Protein AF-A0A376TN33-F1 (afdb_monomer)

pLDDT: mean 77.1, std 21.81, range [23.34, 97.12]

Sequence (133 aa):
MGKLEGFLGKKIEYLNPDRDFDFWLKEYNNFSSITTDKVVYSPLKLRPFELWVRPMLAAGHTVTSYVAIRADEEYREGYASKHKNLRIALPFRDNGIDKAAVGDILEASGVVGQNIINGGVALDVHSVSSNRN

Structure (mmCIF, N/CA/C/O backbone):
data_AF-A0A376TN33-F1
#
_entry.id   AF-A0A376TN33-F1
#
loop_
_atom_site.group_PDB
_atom_site.id
_atom_site.type_symbol
_atom_site.label_atom_id
_atom_site.label_alt_id
_atom_site.label_comp_id
_atom_site.label_asym_id
_atom_site.label_entity_id
_atom_site.label_seq_id
_atom_site.pdbx_PDB_ins_code
_atom_site.Cartn_x
_atom_site.Cartn_y
_atom_site.Cartn_z
_atom_site.occupancy
_atom_site.B_iso_or_equiv
_atom_site.auth_seq_id
_atom_site.auth_comp_id
_atom_site.auth_asym_id
_atom_site.auth_atom_id
_atom_site.pdbx_PDB_model_num
ATOM 1 N N . MET A 1 1 ? -9.635 -12.169 -19.945 1.00 53.44 1 MET A N 1
ATOM 2 C CA . MET A 1 1 ? -9.856 -11.468 -18.662 1.00 53.44 1 MET A CA 1
ATOM 3 C C . MET A 1 1 ? -9.451 -12.393 -17.535 1.00 53.44 1 MET A C 1
ATOM 5 O O . MET A 1 1 ? -9.718 -13.589 -17.636 1.00 53.44 1 MET A O 1
ATOM 9 N N . GLY A 1 2 ? -8.769 -11.873 -16.512 1.00 68.12 2 GLY A N 1
ATOM 10 C CA . GLY A 1 2 ? -8.427 -12.676 -15.340 1.00 68.12 2 GLY A CA 1
ATOM 11 C C . GLY A 1 2 ? -9.690 -13.107 -14.589 1.00 68.12 2 GLY A C 1
ATOM 12 O O . GLY A 1 2 ? -10.667 -12.360 -14.551 1.00 68.12 2 GLY A O 1
ATOM 13 N N . LYS A 1 3 ? -9.676 -14.298 -13.973 1.00 77.38 3 LYS A N 1
ATOM 14 C CA . LYS A 1 3 ? -10.817 -14.817 -13.189 1.00 77.38 3 LYS A CA 1
ATOM 15 C C . LYS A 1 3 ? -11.296 -13.815 -12.122 1.00 77.38 3 LYS A C 1
ATOM 17 O O . LYS A 1 3 ? -12.493 -13.689 -11.898 1.00 77.38 3 LYS A O 1
ATOM 22 N N . LEU A 1 4 ? -10.366 -13.060 -11.527 1.00 82.56 4 LEU A N 1
ATOM 23 C CA . LEU A 1 4 ? -10.655 -12.056 -10.501 1.00 82.56 4 LEU A CA 1
ATOM 24 C C . LEU A 1 4 ? -11.297 -10.773 -11.055 1.00 82.56 4 LEU A C 1
ATOM 26 O O . LEU A 1 4 ? -12.241 -10.272 -10.461 1.00 82.56 4 LEU A O 1
ATOM 30 N N . GLU A 1 5 ? -10.834 -10.251 -12.193 1.00 84.38 5 GLU A N 1
ATOM 31 C CA . GLU A 1 5 ? -11.446 -9.064 -12.822 1.00 84.38 5 GLU A CA 1
ATOM 32 C C . GLU A 1 5 ? -12.898 -9.333 -13.226 1.00 84.38 5 GLU A C 1
ATOM 34 O O . GLU A 1 5 ? -13.764 -8.477 -13.048 1.00 84.38 5 GLU A O 1
ATOM 39 N N . GLY A 1 6 ? -13.160 -10.546 -13.730 1.00 83.56 6 GLY A N 1
ATOM 40 C CA . GLY A 1 6 ? -14.508 -11.007 -14.052 1.00 83.56 6 GLY A CA 1
ATOM 41 C C . GLY A 1 6 ? -15.402 -11.094 -12.815 1.00 83.56 6 GLY A C 1
ATOM 42 O O . GLY A 1 6 ? -16.538 -10.636 -12.861 1.00 83.56 6 GLY A O 1
ATOM 43 N N . PHE A 1 7 ? -14.876 -11.612 -11.700 1.00 84.62 7 PHE A N 1
ATOM 44 C CA . PHE A 1 7 ? -15.602 -11.675 -10.430 1.00 84.62 7 PHE A CA 1
ATOM 45 C C . PHE A 1 7 ? -15.892 -10.282 -9.845 1.00 84.62 7 PHE A C 1
ATOM 47 O O . PHE A 1 7 ? -17.008 -10.007 -9.418 1.00 84.62 7 PHE A O 1
ATOM 54 N N . LEU A 1 8 ? -14.904 -9.382 -9.846 1.00 85.31 8 LEU A N 1
ATOM 55 C CA . LEU A 1 8 ? -15.039 -8.040 -9.272 1.00 85.31 8 LEU A CA 1
ATOM 56 C C . LEU A 1 8 ? -15.859 -7.080 -10.147 1.00 85.31 8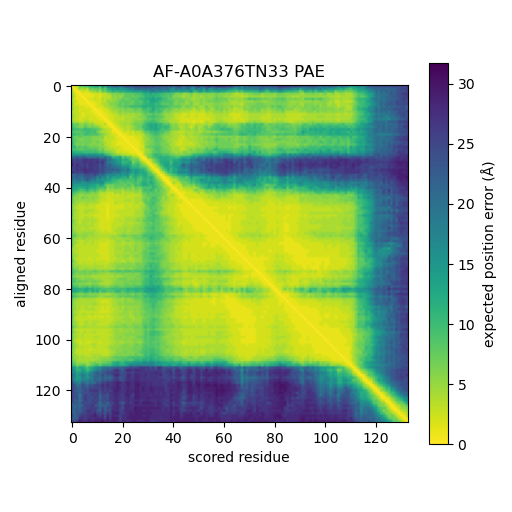 LEU A C 1
ATOM 58 O O . LEU A 1 8 ? -16.235 -6.006 -9.674 1.00 85.31 8 LEU A O 1
ATOM 62 N N . GLY A 1 9 ? -16.060 -7.400 -11.431 1.00 87.94 9 GLY A N 1
ATOM 63 C CA . GLY A 1 9 ? -16.639 -6.478 -12.412 1.00 87.94 9 GLY A CA 1
ATOM 64 C C . GLY A 1 9 ? -15.809 -5.200 -12.599 1.00 87.94 9 GLY A C 1
ATOM 65 O O . GLY A 1 9 ? -16.326 -4.175 -13.042 1.00 87.94 9 GLY A O 1
ATOM 66 N N . LYS A 1 10 ? -14.527 -5.234 -12.218 1.00 87.44 10 LYS A N 1
ATOM 67 C CA . LYS A 1 10 ? -13.603 -4.096 -12.239 1.00 87.44 10 LYS A CA 1
ATOM 68 C C . LYS A 1 10 ? -12.290 -4.519 -12.876 1.00 87.44 10 LYS A C 1
ATOM 70 O O . LYS A 1 10 ? -11.738 -5.565 -12.540 1.00 87.44 10 LYS A O 1
ATOM 75 N N . LYS A 1 11 ? -11.783 -3.673 -13.772 1.00 90.50 11 LYS A N 1
ATOM 76 C CA . LYS A 1 11 ? -10.456 -3.840 -14.366 1.00 90.50 11 LYS A CA 1
ATOM 77 C C . LYS A 1 11 ? -9.383 -3.676 -13.286 1.00 90.50 11 LYS A C 1
ATOM 79 O O . LYS A 1 11 ? -9.471 -2.755 -12.472 1.00 90.50 11 LYS A O 1
ATOM 84 N N . ILE A 1 12 ? -8.372 -4.538 -13.307 1.00 89.75 12 ILE A N 1
ATOM 85 C CA . ILE A 1 12 ? -7.175 -4.400 -12.478 1.00 89.75 12 ILE A CA 1
ATOM 86 C C . ILE A 1 12 ? -6.158 -3.539 -13.229 1.00 89.75 12 ILE A C 1
ATOM 88 O O . ILE A 1 12 ? -5.847 -3.777 -14.397 1.00 89.75 12 ILE A O 1
ATOM 92 N N . GLU A 1 13 ? -5.641 -2.519 -12.547 1.00 91.50 13 GLU A N 1
ATOM 93 C CA . GLU A 1 13 ? -4.543 -1.709 -13.064 1.00 91.50 13 GLU A CA 1
ATOM 94 C C . GLU A 1 13 ? -3.210 -2.383 -12.721 1.00 91.50 13 GLU A C 1
ATOM 96 O O . GLU A 1 13 ? -2.908 -2.636 -11.552 1.00 91.50 13 GLU A O 1
ATOM 101 N N . TYR A 1 14 ? -2.417 -2.689 -13.747 1.00 89.88 14 TYR A N 1
ATOM 102 C CA . TYR A 1 14 ? -1.132 -3.367 -13.600 1.00 89.88 14 TYR A CA 1
ATOM 103 C C . TYR A 1 14 ? 0.000 -2.342 -13.636 1.00 89.88 14 TYR A C 1
ATOM 105 O O . TYR A 1 14 ? 0.249 -1.714 -14.664 1.00 89.88 14 TYR A O 1
ATOM 113 N N . LEU A 1 15 ? 0.705 -2.186 -12.514 1.00 89.00 15 LEU A N 1
ATOM 114 C CA . LEU A 1 15 ? 1.845 -1.277 -12.414 1.00 89.00 15 LEU A CA 1
ATOM 115 C C . LEU A 1 15 ? 3.125 -2.024 -12.781 1.00 89.00 15 LEU A C 1
ATOM 117 O O . LEU A 1 15 ? 3.581 -2.886 -12.029 1.00 89.00 15 LEU A O 1
ATOM 121 N N . ASN A 1 16 ? 3.699 -1.683 -13.931 1.00 83.00 16 ASN A N 1
ATOM 122 C CA . ASN A 1 16 ? 4.936 -2.289 -14.406 1.00 83.00 16 ASN A CA 1
ATOM 123 C C . ASN A 1 16 ? 6.132 -1.367 -14.148 1.00 83.00 16 ASN A C 1
ATOM 125 O O . ASN A 1 16 ? 5.997 -0.143 -14.252 1.00 83.00 16 ASN A O 1
ATOM 129 N N . PRO A 1 17 ? 7.305 -1.931 -13.821 1.00 82.31 17 PRO A N 1
ATOM 130 C CA . PRO A 1 17 ? 8.531 -1.158 -13.766 1.00 82.31 17 PRO A CA 1
ATOM 131 C C . PRO A 1 17 ? 8.927 -0.648 -15.153 1.00 82.31 17 PRO A C 1
ATOM 133 O O . PRO A 1 17 ? 8.558 -1.202 -16.186 1.00 82.31 17 PRO A O 1
ATOM 136 N N . ASP A 1 18 ? 9.702 0.431 -15.160 1.00 79.88 18 ASP A N 1
ATOM 137 C CA . ASP A 1 18 ? 10.264 1.051 -16.361 1.00 79.88 18 ASP A CA 1
ATOM 138 C C . ASP A 1 18 ? 11.330 0.178 -17.042 1.00 79.88 18 ASP A C 1
ATOM 140 O O . ASP A 1 18 ? 11.626 0.374 -18.225 1.00 79.88 18 ASP A O 1
ATOM 144 N N . ARG A 1 19 ? 11.918 -0.763 -16.300 1.00 82.88 19 ARG A N 1
ATOM 145 C CA . ARG A 1 19 ? 12.914 -1.736 -16.760 1.00 82.88 19 ARG A CA 1
ATOM 146 C C . ARG A 1 19 ? 12.664 -3.104 -16.127 1.00 82.88 19 ARG A C 1
ATOM 148 O O . ARG A 1 19 ? 12.043 -3.195 -15.069 1.00 82.88 19 ARG A O 1
ATOM 155 N N . ASP A 1 20 ? 13.142 -4.151 -16.788 1.00 80.62 20 ASP A N 1
ATOM 156 C CA . ASP A 1 20 ? 12.981 -5.536 -16.347 1.00 80.62 20 ASP A CA 1
ATOM 157 C C . ASP A 1 20 ? 13.916 -5.910 -15.183 1.00 80.62 20 ASP A C 1
ATOM 159 O O . ASP A 1 20 ? 14.783 -5.141 -14.759 1.00 80.62 20 ASP A O 1
ATOM 163 N N . PHE A 1 21 ? 13.693 -7.100 -14.623 1.00 79.12 21 PHE A N 1
ATOM 164 C CA . PHE A 1 21 ? 14.487 -7.630 -13.515 1.00 79.12 21 PHE A CA 1
ATOM 165 C C . PHE A 1 21 ? 15.973 -7.740 -13.874 1.00 79.12 21 PHE A C 1
ATOM 167 O O . PHE A 1 21 ? 16.814 -7.333 -13.077 1.00 79.12 21 PHE A O 1
ATOM 174 N N . ASP A 1 22 ? 16.294 -8.217 -15.078 1.00 79.31 22 ASP A N 1
ATOM 175 C CA . ASP A 1 22 ? 17.673 -8.430 -15.528 1.00 79.31 22 ASP A CA 1
ATOM 176 C C . ASP A 1 22 ? 18.459 -7.122 -15.651 1.00 79.31 22 ASP A C 1
ATOM 178 O O . ASP A 1 22 ? 19.651 -7.079 -15.333 1.00 79.31 22 ASP A O 1
ATOM 182 N N . PHE A 1 23 ? 17.810 -6.044 -16.098 1.00 82.75 23 PHE A N 1
ATOM 183 C CA . PHE A 1 23 ? 18.401 -4.712 -16.109 1.00 82.75 23 PHE A CA 1
ATOM 184 C C . PHE A 1 23 ? 18.776 -4.272 -14.693 1.00 82.75 23 PHE A C 1
ATOM 186 O O . PHE A 1 23 ? 19.927 -3.914 -14.444 1.00 82.75 23 PHE A O 1
ATOM 193 N N . TRP A 1 24 ? 17.829 -4.340 -13.752 1.00 77.88 24 TRP A N 1
ATOM 194 C CA . TRP A 1 24 ? 18.079 -3.924 -12.371 1.00 77.88 24 TRP A CA 1
ATOM 195 C C . TRP A 1 24 ? 19.097 -4.829 -11.671 1.00 77.88 24 TRP A C 1
ATOM 197 O O . TRP A 1 24 ? 19.933 -4.338 -10.919 1.00 77.88 24 TRP A O 1
ATOM 207 N N . LEU A 1 25 ? 19.099 -6.128 -11.970 1.00 77.00 25 LEU A N 1
ATOM 208 C CA . LEU A 1 25 ? 20.079 -7.085 -11.462 1.00 77.00 25 LEU A CA 1
ATOM 209 C C . LEU A 1 25 ? 21.517 -6.701 -11.846 1.00 77.00 25 LEU A C 1
ATOM 211 O O . LEU A 1 25 ? 22.424 -6.766 -11.013 1.00 77.00 25 LEU A O 1
ATOM 215 N N . LYS A 1 26 ? 21.717 -6.267 -13.096 1.00 78.31 26 LYS A N 1
ATOM 216 C CA . LYS A 1 26 ? 23.012 -5.781 -13.594 1.00 78.31 26 LYS A CA 1
ATOM 217 C C . LYS A 1 26 ? 23.402 -4.451 -12.953 1.00 78.31 26 LYS A C 1
ATOM 219 O O . LYS A 1 26 ? 24.552 -4.295 -12.552 1.00 78.31 26 LYS A O 1
ATOM 224 N N . GLU A 1 27 ? 22.451 -3.527 -12.818 1.00 76.12 27 GLU A N 1
ATOM 225 C CA . GLU A 1 27 ? 22.675 -2.206 -12.214 1.00 76.12 27 GLU A CA 1
ATOM 226 C C . GLU A 1 27 ? 23.109 -2.310 -10.740 1.00 76.12 27 GLU A C 1
ATOM 228 O O . GLU A 1 27 ? 24.000 -1.591 -10.293 1.00 76.12 27 GLU A O 1
ATOM 233 N N . TYR A 1 28 ? 22.551 -3.267 -9.989 1.00 70.75 28 TYR A N 1
ATOM 234 C CA . TYR A 1 28 ? 22.940 -3.543 -8.600 1.00 70.75 28 TYR A CA 1
ATOM 235 C C . TYR A 1 28 ? 24.181 -4.448 -8.458 1.00 70.75 28 TYR A C 1
ATOM 237 O O . TYR A 1 28 ? 24.436 -4.985 -7.378 1.00 70.75 28 TYR A O 1
ATOM 245 N N . ASN A 1 29 ? 24.975 -4.591 -9.527 1.00 61.94 29 ASN A N 1
ATOM 246 C CA . ASN A 1 29 ? 26.293 -5.231 -9.559 1.00 61.94 29 ASN A CA 1
ATOM 247 C C . ASN A 1 29 ? 26.340 -6.606 -8.855 1.00 61.94 29 ASN A C 1
ATOM 249 O O . ASN A 1 29 ? 27.118 -6.819 -7.920 1.00 61.94 29 ASN A O 1
ATOM 253 N N . ASN A 1 30 ? 25.473 -7.535 -9.284 1.00 57.59 30 ASN A N 1
ATOM 254 C CA . ASN A 1 30 ? 25.419 -8.918 -8.788 1.00 57.59 30 ASN A CA 1
ATOM 255 C C . ASN A 1 30 ? 25.373 -9.035 -7.246 1.00 57.59 30 ASN A C 1
ATOM 257 O O . ASN A 1 30 ? 26.037 -9.894 -6.670 1.00 57.59 30 ASN A O 1
ATOM 261 N N . PHE A 1 31 ? 24.607 -8.166 -6.572 1.00 57.12 31 PHE A N 1
ATOM 262 C C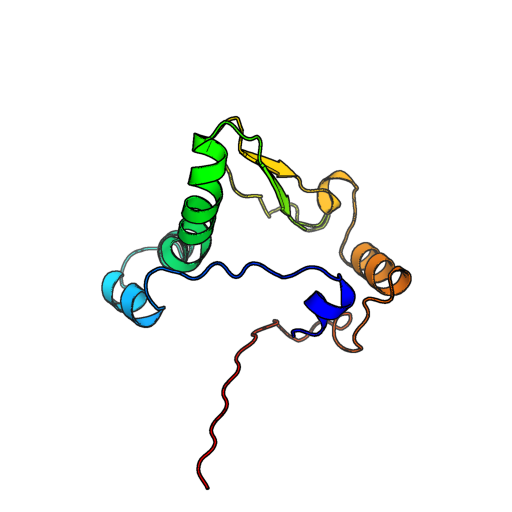A . PHE A 1 31 ? 24.338 -8.216 -5.123 1.00 57.12 31 PHE A CA 1
ATOM 263 C C . PHE A 1 31 ? 25.579 -8.228 -4.204 1.00 57.12 31 PHE A C 1
ATOM 265 O O . PHE A 1 31 ? 25.472 -8.587 -3.033 1.00 57.12 31 PHE A O 1
ATOM 272 N N . SER A 1 32 ? 26.761 -7.817 -4.674 1.00 51.94 32 SER A N 1
ATOM 273 C CA . SER A 1 32 ? 28.007 -8.088 -3.937 1.00 51.94 32 SER A CA 1
ATOM 274 C C . SER A 1 32 ? 28.264 -7.205 -2.696 1.00 51.94 32 SER A C 1
ATOM 276 O O . SER A 1 32 ? 29.302 -7.384 -2.058 1.00 51.94 32 SER A O 1
ATOM 278 N N . SER A 1 33 ? 27.384 -6.274 -2.302 1.00 49.72 33 SER A N 1
ATOM 279 C CA . SER A 1 33 ? 27.603 -5.497 -1.057 1.00 49.72 33 SER A CA 1
ATOM 280 C C . SER A 1 33 ? 26.410 -4.735 -0.451 1.00 49.72 33 SER A C 1
ATOM 282 O O . SER A 1 33 ? 26.573 -4.143 0.616 1.00 49.72 33 SER A O 1
ATOM 284 N N . ILE A 1 34 ? 25.206 -4.740 -1.041 1.00 53.53 34 ILE A N 1
ATOM 285 C CA . ILE A 1 34 ? 24.028 -4.087 -0.432 1.00 53.53 34 ILE A CA 1
ATOM 286 C C . ILE A 1 34 ? 23.273 -5.101 0.431 1.00 53.53 34 ILE A C 1
ATOM 288 O O . ILE A 1 34 ? 22.568 -5.976 -0.055 1.00 53.53 34 ILE A O 1
ATOM 292 N N . THR A 1 35 ? 23.435 -4.976 1.744 1.00 48.81 35 THR A N 1
ATOM 293 C CA . THR A 1 35 ? 22.946 -5.902 2.778 1.00 48.81 35 THR A CA 1
ATOM 294 C C . THR A 1 35 ? 21.445 -5.794 3.072 1.00 48.81 35 THR A C 1
ATOM 296 O O . THR A 1 35 ? 20.994 -6.170 4.151 1.00 48.81 35 THR A O 1
ATOM 299 N N . THR A 1 36 ? 20.631 -5.258 2.158 1.00 57.53 36 THR A N 1
ATOM 300 C CA . THR A 1 36 ? 19.178 -5.192 2.373 1.00 57.53 36 THR A CA 1
ATOM 301 C C . THR A 1 36 ? 18.394 -5.349 1.076 1.00 57.53 36 THR A C 1
ATOM 303 O O . THR A 1 36 ? 18.330 -4.433 0.255 1.00 57.53 36 THR A O 1
ATOM 306 N N . ASP A 1 37 ? 17.697 -6.482 0.955 1.00 57.81 37 ASP A N 1
ATOM 307 C CA . ASP A 1 37 ? 16.789 -6.837 -0.150 1.00 57.81 37 ASP A CA 1
ATOM 308 C C . ASP A 1 37 ? 15.816 -5.702 -0.523 1.00 57.81 37 ASP A C 1
ATOM 310 O O . ASP A 1 37 ? 15.464 -5.506 -1.686 1.00 57.81 37 ASP A O 1
ATOM 314 N N . LYS A 1 38 ? 15.418 -4.887 0.463 1.00 60.88 38 LYS A N 1
ATOM 315 C CA . LYS A 1 38 ? 14.490 -3.757 0.302 1.00 60.88 38 LYS A CA 1
ATOM 316 C C . LYS A 1 38 ? 14.946 -2.716 -0.728 1.00 60.88 38 LYS A C 1
ATOM 318 O O . LYS A 1 38 ? 14.096 -2.134 -1.397 1.00 60.88 38 LYS A O 1
ATOM 323 N N . VAL A 1 39 ? 16.251 -2.466 -0.860 1.00 61.97 39 VAL A N 1
ATOM 324 C CA . VAL A 1 39 ? 16.767 -1.466 -1.815 1.00 61.97 39 VAL A CA 1
ATOM 325 C C . VAL A 1 39 ? 16.698 -2.003 -3.241 1.00 61.97 39 VAL A C 1
ATOM 327 O O . VAL A 1 39 ? 16.296 -1.274 -4.145 1.00 61.97 39 VAL A O 1
ATOM 330 N N . VAL A 1 40 ? 17.008 -3.287 -3.432 1.00 65.19 40 VAL A N 1
ATOM 331 C CA . VAL A 1 40 ? 17.116 -3.894 -4.765 1.00 65.19 40 VAL A CA 1
ATOM 332 C C . VAL A 1 40 ? 15.750 -4.080 -5.432 1.00 65.19 40 VAL A C 1
ATOM 334 O O . VAL A 1 40 ? 15.619 -3.872 -6.635 1.00 65.19 40 VAL A O 1
ATOM 337 N N . TYR A 1 41 ? 14.695 -4.379 -4.666 1.00 67.75 41 TYR A N 1
ATOM 338 C CA . TYR A 1 41 ? 13.337 -4.520 -5.217 1.00 67.75 41 TYR A CA 1
ATOM 339 C C . TYR A 1 41 ? 12.542 -3.207 -5.273 1.00 67.75 41 TYR A C 1
ATOM 341 O O . TYR A 1 41 ? 11.434 -3.176 -5.816 1.00 67.75 41 TYR A O 1
ATOM 349 N N . SER A 1 42 ? 13.090 -2.108 -4.744 1.00 75.88 42 SER A N 1
ATOM 350 C CA . SER A 1 42 ? 12.421 -0.802 -4.744 1.00 75.88 42 SER A CA 1
ATOM 351 C C . SER A 1 42 ? 12.049 -0.315 -6.158 1.00 75.88 42 SER A C 1
ATOM 353 O O . SER A 1 42 ? 10.882 0.047 -6.358 1.00 75.88 42 SER A O 1
ATOM 355 N N . PRO A 1 43 ? 12.932 -0.398 -7.180 1.00 79.06 43 PRO A N 1
ATOM 356 C CA . PRO A 1 43 ? 12.579 -0.020 -8.553 1.00 79.06 43 PRO A CA 1
ATOM 357 C C . PRO A 1 43 ? 11.483 -0.890 -9.173 1.00 79.06 43 PRO A C 1
ATOM 359 O O . PRO A 1 43 ? 10.751 -0.431 -10.045 1.00 79.06 43 PRO A O 1
ATOM 362 N N . LEU A 1 44 ? 11.352 -2.134 -8.710 1.00 83.12 44 LEU A N 1
ATOM 363 C CA . LEU A 1 44 ? 10.405 -3.108 -9.248 1.00 83.12 44 LEU A CA 1
ATOM 364 C C . LEU A 1 44 ? 9.012 -3.007 -8.619 1.00 83.12 44 LEU A C 1
ATOM 366 O O . LEU A 1 44 ? 8.047 -3.490 -9.209 1.00 83.12 44 LEU A O 1
ATOM 370 N N . LYS A 1 45 ? 8.895 -2.429 -7.415 1.00 84.00 45 LYS A N 1
ATOM 371 C CA . LYS A 1 45 ? 7.650 -2.440 -6.625 1.00 84.00 45 LYS A CA 1
ATOM 372 C C . LYS A 1 45 ? 7.252 -1.065 -6.094 1.00 84.00 45 LYS A C 1
ATOM 374 O O . LYS A 1 45 ? 6.141 -0.615 -6.361 1.00 84.00 45 LYS A O 1
ATOM 379 N N . LEU A 1 46 ? 8.145 -0.384 -5.374 1.00 86.38 46 LEU A N 1
ATOM 380 C CA . LEU A 1 46 ? 7.841 0.908 -4.748 1.00 86.38 46 LEU A CA 1
ATOM 381 C C . LEU A 1 46 ? 7.769 2.030 -5.783 1.00 86.38 46 LEU A C 1
ATOM 383 O O . LEU A 1 46 ? 6.788 2.769 -5.827 1.00 86.38 46 LEU A O 1
ATOM 387 N N . ARG A 1 47 ? 8.766 2.111 -6.668 1.00 87.56 47 ARG A N 1
ATOM 388 C CA . ARG A 1 47 ? 8.834 3.151 -7.699 1.00 87.56 47 ARG A CA 1
ATOM 389 C C . ARG A 1 47 ? 7.609 3.147 -8.632 1.00 87.56 47 ARG A C 1
ATOM 391 O O . ARG A 1 47 ? 7.049 4.222 -8.824 1.00 87.56 47 ARG A O 1
ATOM 398 N N . PRO A 1 48 ? 7.119 2.010 -9.170 1.00 90.75 48 PRO A N 1
ATOM 399 C CA . PRO A 1 48 ? 5.915 2.005 -10.006 1.00 90.75 48 PRO A CA 1
ATOM 400 C C . PRO A 1 48 ? 4.672 2.524 -9.275 1.00 90.75 48 PRO A C 1
ATOM 402 O O . PRO A 1 48 ? 3.912 3.310 -9.837 1.00 90.75 48 PRO A O 1
ATOM 405 N N . PHE A 1 49 ? 4.493 2.147 -8.005 1.00 91.44 49 PHE A N 1
ATOM 406 C CA . PHE A 1 49 ? 3.405 2.655 -7.169 1.00 91.44 49 PHE A CA 1
ATOM 407 C C . PHE A 1 49 ? 3.502 4.170 -6.951 1.00 91.44 49 PHE A C 1
ATOM 409 O O . PHE A 1 49 ? 2.521 4.890 -7.144 1.00 91.44 49 PHE A O 1
ATOM 416 N N . GLU A 1 50 ? 4.692 4.669 -6.613 1.00 90.50 50 GLU A N 1
ATOM 417 C CA . GLU A 1 50 ? 4.937 6.100 -6.419 1.00 90.50 50 GLU A CA 1
ATOM 418 C C . GLU A 1 50 ? 4.684 6.904 -7.701 1.00 90.50 50 GLU A C 1
ATOM 420 O O . GLU A 1 50 ? 4.038 7.951 -7.660 1.00 90.50 50 GLU A O 1
ATOM 425 N N . LEU A 1 51 ? 5.140 6.405 -8.854 1.00 92.00 51 LEU A N 1
ATOM 426 C CA . LEU A 1 51 ? 4.898 7.033 -10.154 1.00 92.00 51 LEU A CA 1
ATOM 427 C C . LEU A 1 51 ? 3.406 7.100 -10.487 1.00 92.00 51 LEU A C 1
ATOM 429 O O . LEU A 1 51 ? 2.941 8.129 -10.979 1.00 92.00 51 LEU A O 1
ATOM 433 N N . TRP A 1 52 ? 2.669 6.029 -10.199 1.00 94.12 52 TRP A N 1
ATOM 434 C CA . TRP A 1 52 ? 1.236 5.946 -10.455 1.00 94.12 52 TRP A CA 1
ATOM 435 C C . TRP A 1 52 ? 0.426 6.897 -9.568 1.00 94.12 52 TRP A C 1
ATOM 437 O O . TRP A 1 52 ? -0.486 7.569 -10.049 1.00 94.12 52 TRP A O 1
ATOM 447 N N . VAL A 1 53 ? 0.783 7.018 -8.286 1.00 93.81 53 VAL A N 1
ATOM 448 C CA . VAL A 1 53 ? 0.039 7.865 -7.343 1.00 93.81 53 VAL A CA 1
ATOM 449 C C . VAL A 1 53 ? 0.383 9.352 -7.467 1.00 93.81 53 VAL A C 1
ATOM 451 O O . VAL A 1 53 ? -0.467 10.213 -7.232 1.00 93.81 53 VAL A O 1
ATOM 454 N N . ARG A 1 54 ? 1.612 9.680 -7.888 1.00 93.88 54 ARG A N 1
ATOM 455 C CA . ARG A 1 54 ? 2.117 11.058 -7.991 1.00 93.88 54 ARG A CA 1
ATOM 456 C C . ARG A 1 54 ? 1.202 12.033 -8.748 1.00 93.88 54 ARG A C 1
ATOM 458 O O . ARG A 1 54 ? 0.976 13.107 -8.195 1.00 93.88 54 ARG A O 1
ATOM 465 N N . PRO A 1 55 ? 0.676 11.750 -9.959 1.00 95.44 55 PRO A N 1
ATOM 466 C CA . PRO A 1 55 ? -0.191 12.702 -10.659 1.00 95.44 55 PRO A CA 1
ATOM 467 C C . PRO A 1 55 ? -1.478 13.007 -9.882 1.00 95.44 55 PRO A C 1
ATOM 469 O O . PRO A 1 55 ? -1.904 14.159 -9.850 1.00 95.44 55 PRO A O 1
ATOM 472 N N . MET A 1 56 ? -2.056 12.018 -9.191 1.00 95.38 56 MET A N 1
ATOM 473 C CA . MET A 1 56 ? -3.244 12.231 -8.359 1.00 95.38 56 MET A CA 1
ATOM 474 C C . MET A 1 56 ? -2.934 13.139 -7.165 1.00 95.38 56 MET A C 1
ATOM 476 O O . MET A 1 56 ? -3.694 14.057 -6.860 1.00 95.38 56 MET A O 1
ATOM 480 N N . LEU A 1 57 ? -1.787 12.920 -6.520 1.00 94.69 57 LEU A N 1
ATOM 481 C CA . LEU A 1 57 ? -1.332 13.756 -5.409 1.00 94.69 57 LEU A CA 1
ATOM 482 C C . LEU A 1 57 ? -0.999 15.182 -5.865 1.00 94.69 57 LEU A C 1
ATOM 484 O O . LEU A 1 57 ? -1.347 16.133 -5.169 1.00 94.69 57 LEU A O 1
ATOM 488 N N . ALA A 1 58 ? -0.386 15.339 -7.043 1.00 94.19 58 ALA A N 1
ATOM 489 C CA . ALA A 1 58 ? -0.081 16.638 -7.641 1.00 94.19 58 ALA A CA 1
ATOM 490 C C . ALA A 1 58 ? -1.350 17.429 -8.003 1.00 94.19 58 ALA A C 1
ATOM 492 O O . ALA A 1 58 ? -1.372 18.647 -7.855 1.00 94.19 58 ALA A O 1
ATOM 493 N N . ALA A 1 59 ? -2.423 16.738 -8.397 1.00 95.81 59 ALA A N 1
ATOM 494 C CA . ALA A 1 59 ? -3.749 17.326 -8.598 1.00 95.81 59 ALA A CA 1
ATOM 495 C C . ALA A 1 59 ? -4.482 17.660 -7.279 1.00 95.81 59 ALA A C 1
ATOM 497 O O . ALA A 1 59 ? -5.600 18.169 -7.299 1.00 95.81 59 ALA A O 1
ATOM 498 N N . GLY A 1 60 ? -3.869 17.385 -6.121 1.00 94.62 60 GLY A N 1
ATOM 499 C CA . GLY A 1 60 ? -4.424 17.688 -4.803 1.00 94.62 60 GLY A CA 1
ATOM 500 C C . GLY A 1 60 ? -5.384 16.630 -4.255 1.00 94.62 60 GLY A C 1
ATOM 501 O O . GLY A 1 60 ? -5.955 16.837 -3.183 1.00 94.62 60 GLY A O 1
ATOM 502 N N . HIS A 1 61 ? -5.549 15.485 -4.925 1.00 96.69 61 HIS A N 1
ATOM 503 C CA . HIS A 1 61 ? -6.424 14.420 -4.441 1.00 96.69 61 HIS A CA 1
ATOM 504 C C . HIS A 1 61 ? -5.885 13.770 -3.164 1.00 96.69 61 HIS A C 1
ATOM 506 O O . HIS A 1 61 ? -4.674 13.679 -2.949 1.00 96.69 61 HIS A O 1
ATOM 512 N N . THR A 1 62 ? -6.807 13.278 -2.334 1.00 96.44 62 THR A N 1
ATOM 513 C CA . THR A 1 62 ? -6.487 12.361 -1.234 1.00 96.44 62 THR A CA 1
ATOM 514 C C . THR A 1 62 ? -6.601 10.930 -1.736 1.00 96.44 62 THR A C 1
ATOM 516 O O . THR A 1 62 ? -7.653 10.535 -2.233 1.00 96.44 62 THR A O 1
ATOM 519 N N . VAL A 1 63 ? -5.527 10.159 -1.595 1.00 95.56 63 VAL A N 1
ATOM 520 C CA . VAL A 1 63 ? -5.458 8.750 -1.980 1.00 95.56 63 VAL A CA 1
ATOM 521 C C . VAL A 1 63 ? -5.356 7.902 -0.721 1.00 95.56 63 VAL A C 1
ATOM 523 O O . VAL A 1 63 ? -4.447 8.093 0.087 1.00 95.56 63 VAL A O 1
ATOM 526 N N . THR A 1 64 ? -6.265 6.941 -0.574 1.00 95.44 64 THR A N 1
ATOM 527 C CA . THR A 1 64 ? -6.194 5.916 0.471 1.00 95.44 64 THR A CA 1
ATOM 528 C C . THR A 1 64 ? -5.828 4.579 -0.162 1.00 95.44 64 THR A C 1
ATOM 530 O O . THR A 1 64 ? -6.562 4.074 -1.009 1.00 95.44 64 THR A O 1
ATOM 533 N N . SER A 1 65 ? -4.700 4.004 0.252 1.00 94.06 65 SER A N 1
ATOM 534 C CA . SER A 1 65 ? -4.275 2.660 -0.133 1.00 94.06 65 SER A CA 1
ATOM 535 C C . SER A 1 65 ? -4.684 1.667 0.951 1.00 94.06 65 SER A C 1
ATOM 537 O O . SER A 1 65 ? -4.228 1.762 2.093 1.00 94.06 65 SER A O 1
ATOM 539 N N . TYR A 1 66 ? -5.561 0.733 0.596 1.00 95.44 66 TYR A N 1
ATOM 540 C CA . TYR A 1 66 ? -6.002 -0.341 1.481 1.00 95.44 66 TYR A CA 1
ATOM 541 C C . TYR A 1 66 ? -5.071 -1.537 1.321 1.00 95.44 66 TYR A C 1
ATOM 543 O O . TYR A 1 66 ? -4.912 -2.056 0.216 1.00 95.44 66 TYR A O 1
ATOM 551 N N . VAL A 1 67 ? -4.462 -1.979 2.420 1.00 94.81 67 VAL A N 1
ATOM 552 C CA . VAL A 1 67 ? -3.518 -3.100 2.414 1.00 94.81 67 VAL A CA 1
ATOM 553 C C . VAL A 1 67 ? -3.986 -4.164 3.397 1.00 94.81 67 VAL A C 1
ATOM 555 O O . VAL A 1 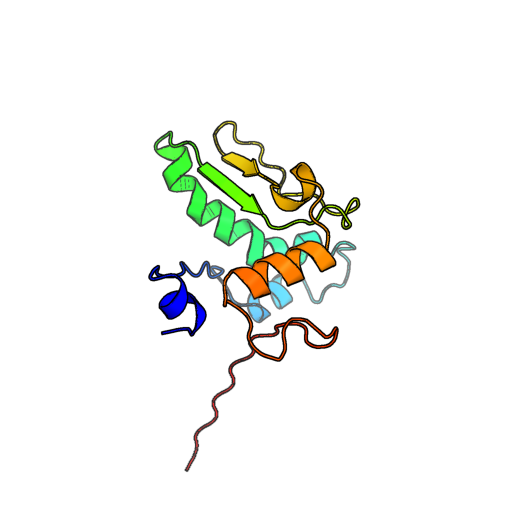67 ? -4.255 -3.886 4.563 1.00 94.81 67 VAL A O 1
ATOM 558 N N . ALA A 1 68 ? -4.056 -5.403 2.919 1.00 94.25 68 ALA A N 1
ATOM 559 C CA . ALA A 1 68 ? -4.513 -6.565 3.672 1.00 94.25 68 ALA A CA 1
ATOM 560 C C . ALA A 1 68 ? -3.411 -7.161 4.577 1.00 94.25 68 ALA A C 1
ATOM 562 O O . ALA A 1 68 ? -3.129 -8.355 4.500 1.00 94.25 68 ALA A O 1
ATOM 563 N N . ILE A 1 69 ? -2.758 -6.333 5.402 1.00 95.19 69 ILE A N 1
ATOM 564 C CA . ILE A 1 69 ? -1.930 -6.835 6.515 1.00 95.19 69 ILE A CA 1
ATOM 565 C C . ILE A 1 69 ? -2.885 -7.298 7.613 1.00 95.19 69 ILE A C 1
ATOM 567 O O . ILE A 1 69 ? -3.767 -6.533 8.012 1.00 95.19 69 ILE A O 1
ATOM 571 N N . ARG A 1 70 ? -2.730 -8.543 8.058 1.00 97.12 70 ARG A N 1
ATOM 572 C CA . ARG A 1 70 ? -3.619 -9.174 9.040 1.00 97.12 70 ARG A CA 1
ATOM 573 C C . ARG A 1 70 ? -3.235 -8.817 10.475 1.00 97.12 70 ARG A C 1
ATOM 575 O O . ARG A 1 70 ? -2.137 -8.327 10.734 1.00 97.12 70 ARG A O 1
ATOM 582 N N . ALA A 1 71 ? -4.141 -9.083 11.411 1.00 96.75 71 ALA A N 1
ATOM 583 C CA . ALA A 1 71 ? -3.904 -8.863 12.834 1.00 96.75 71 ALA A CA 1
ATOM 584 C C . ALA A 1 71 ? -2.800 -9.769 13.407 1.00 96.75 71 ALA A C 1
ATOM 586 O O . ALA A 1 71 ? -2.032 -9.323 14.250 1.00 96.75 71 ALA A O 1
ATOM 587 N N . ASP A 1 72 ? -2.653 -10.994 12.889 1.00 96.06 72 ASP A N 1
ATOM 588 C CA . ASP A 1 72 ? -1.614 -11.963 13.274 1.00 96.06 72 ASP A CA 1
ATOM 589 C C . ASP A 1 72 ? -0.226 -11.675 12.656 1.00 96.06 72 ASP A C 1
ATOM 591 O O . ASP A 1 72 ? 0.699 -12.473 12.786 1.00 96.06 72 ASP A O 1
ATOM 595 N N . GLU A 1 73 ? -0.059 -10.536 11.973 1.00 94.62 73 GLU A N 1
ATOM 596 C CA . GLU A 1 73 ? 1.173 -10.127 11.288 1.00 94.62 73 GLU A CA 1
ATOM 597 C C . GLU A 1 73 ? 1.799 -8.865 11.922 1.00 94.62 73 GLU A C 1
ATOM 599 O O . GLU A 1 73 ? 2.190 -7.940 11.213 1.00 94.62 73 GLU A O 1
ATOM 604 N N . GLU A 1 74 ? 1.912 -8.806 13.255 1.00 89.31 74 GLU A N 1
ATOM 605 C CA . GLU A 1 74 ? 2.338 -7.603 14.008 1.00 89.31 74 GLU A CA 1
ATOM 606 C C . GLU A 1 74 ? 3.676 -6.994 13.551 1.00 89.31 74 GLU A C 1
ATOM 608 O O . GLU A 1 74 ? 3.856 -5.778 13.581 1.00 89.31 74 GLU A O 1
ATOM 613 N N . TYR A 1 75 ? 4.608 -7.828 13.083 1.00 91.75 75 TYR A N 1
ATOM 614 C CA . TYR A 1 75 ? 5.922 -7.406 12.588 1.00 91.75 75 TYR A CA 1
ATOM 615 C C . TYR A 1 75 ? 5.877 -6.743 11.199 1.00 91.75 75 TYR A C 1
ATOM 617 O O . TYR A 1 75 ? 6.900 -6.253 10.711 1.00 91.75 75 TYR A O 1
ATOM 625 N N . ARG A 1 76 ? 4.728 -6.777 10.510 1.00 91.31 76 ARG A N 1
ATOM 626 C CA . ARG A 1 76 ? 4.558 -6.196 9.178 1.00 91.31 76 ARG A CA 1
ATOM 627 C C . ARG A 1 76 ? 4.023 -4.777 9.275 1.00 91.31 76 ARG A C 1
ATOM 629 O O . ARG A 1 76 ? 3.001 -4.502 9.897 1.00 91.31 76 ARG A O 1
ATOM 636 N N . GLU A 1 77 ? 4.673 -3.888 8.539 1.00 88.88 77 GLU A N 1
ATOM 637 C CA . GLU A 1 77 ? 4.279 -2.489 8.433 1.00 88.88 77 GLU A CA 1
ATOM 638 C C . GLU A 1 77 ? 3.780 -2.160 7.024 1.00 88.88 77 GLU A C 1
ATOM 640 O O . GLU A 1 77 ? 4.221 -2.736 6.024 1.00 88.88 77 GLU A O 1
ATOM 645 N N . GLY A 1 78 ? 2.840 -1.216 6.951 1.00 87.19 78 GLY A N 1
ATOM 646 C CA . GLY A 1 78 ? 2.412 -0.620 5.691 1.00 87.19 78 GLY A CA 1
ATOM 647 C C . GLY A 1 78 ? 3.468 0.327 5.115 1.00 87.19 78 GLY A C 1
ATOM 648 O O . GLY A 1 78 ? 4.451 0.679 5.763 1.00 87.19 78 GLY A O 1
ATOM 649 N N . TYR A 1 79 ? 3.248 0.782 3.883 1.00 87.62 79 TYR A N 1
ATOM 650 C CA . TYR A 1 79 ? 4.122 1.773 3.254 1.00 87.62 79 TYR A CA 1
ATOM 651 C C . TYR A 1 79 ? 4.130 3.100 4.038 1.00 87.62 79 TYR A C 1
ATOM 653 O O . TYR A 1 79 ? 3.097 3.744 4.215 1.00 87.62 79 TYR A O 1
ATOM 661 N N . ALA A 1 80 ? 5.303 3.551 4.475 1.00 85.12 80 ALA A N 1
ATOM 662 C CA . ALA A 1 80 ? 5.445 4.818 5.187 1.00 85.12 80 ALA A CA 1
ATOM 663 C C . ALA A 1 80 ? 5.522 6.001 4.203 1.00 85.12 80 ALA A C 1
ATOM 665 O O . ALA A 1 80 ? 6.601 6.424 3.785 1.00 85.12 80 ALA A O 1
ATOM 666 N N . SER A 1 81 ? 4.363 6.549 3.828 1.00 80.75 81 SER A N 1
ATOM 667 C CA . SER A 1 81 ? 4.283 7.758 3.000 1.00 80.75 81 SER A CA 1
ATOM 668 C C . SER A 1 81 ? 4.669 9.013 3.788 1.00 80.75 81 SER A C 1
ATOM 670 O O . SER A 1 81 ? 4.180 9.241 4.892 1.00 80.75 81 S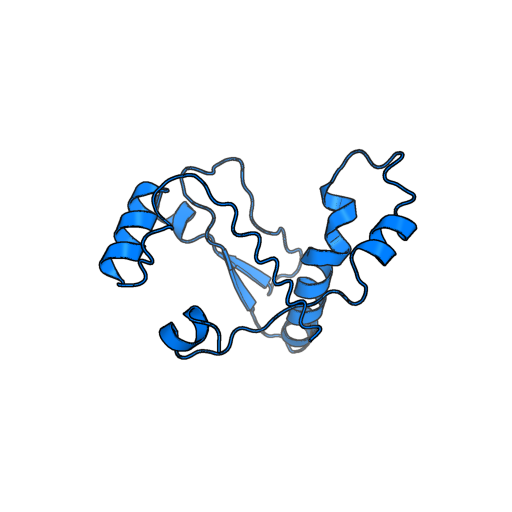ER A O 1
ATOM 672 N N . LYS A 1 82 ? 5.470 9.894 3.175 1.00 83.88 82 LYS A N 1
ATOM 673 C CA . LYS A 1 82 ? 5.724 11.258 3.682 1.00 83.88 82 LYS A CA 1
ATOM 674 C C . LYS A 1 82 ? 4.703 12.290 3.180 1.00 83.88 82 LYS A C 1
ATOM 676 O O . LYS A 1 82 ? 4.720 13.437 3.617 1.00 83.88 82 LYS A O 1
ATOM 681 N N . HIS A 1 83 ? 3.829 11.919 2.241 1.00 91.06 83 HIS A N 1
ATOM 682 C CA . HIS A 1 83 ? 2.874 12.838 1.624 1.00 91.06 83 HIS A CA 1
ATOM 683 C C . HIS A 1 83 ? 1.550 12.870 2.400 1.00 91.06 83 HIS A C 1
ATOM 685 O O . HIS A 1 83 ? 0.868 11.853 2.495 1.00 91.06 83 HIS A O 1
ATOM 691 N N . LYS A 1 84 ? 1.134 14.053 2.878 1.00 92.06 84 LYS A N 1
ATOM 692 C CA . LYS A 1 84 ? -0.066 14.247 3.726 1.00 92.06 84 LYS A CA 1
ATOM 693 C C . LYS A 1 84 ? -1.383 13.718 3.134 1.00 92.06 84 LYS A C 1
ATOM 695 O O . LYS A 1 84 ? -2.288 13.335 3.871 1.00 92.06 84 LYS A O 1
ATOM 700 N N . ASN A 1 85 ? -1.485 13.703 1.804 1.00 93.12 85 ASN A N 1
ATOM 701 C CA . ASN A 1 85 ? -2.678 13.242 1.091 1.00 93.12 85 ASN A CA 1
ATOM 702 C C . ASN A 1 85 ? -2.616 11.758 0.692 1.00 93.12 85 ASN A C 1
ATOM 704 O O . ASN A 1 85 ? -3.556 11.277 0.072 1.00 93.12 85 ASN A O 1
ATOM 708 N N . LEU A 1 86 ? -1.537 11.035 1.006 1.00 94.25 86 LEU A N 1
ATOM 709 C CA . LEU A 1 86 ? -1.445 9.593 0.777 1.00 94.25 86 LEU A CA 1
ATOM 710 C C . LEU A 1 86 ? -1.549 8.870 2.118 1.00 94.25 86 LEU A C 1
ATOM 712 O O . LEU A 1 86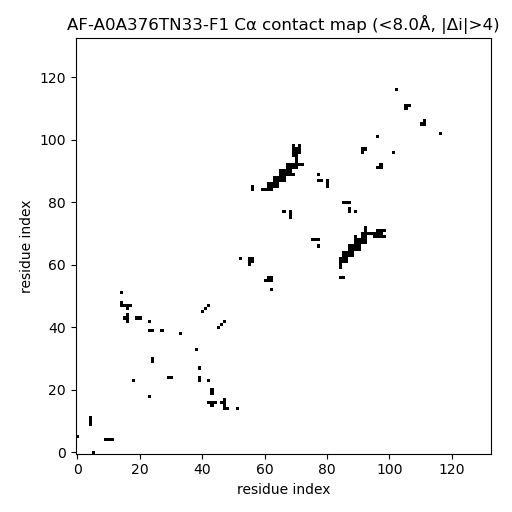 ? -0.645 8.952 2.948 1.00 94.25 86 LEU A O 1
ATOM 716 N N . ARG A 1 87 ? -2.666 8.171 2.315 1.00 93.44 87 ARG A N 1
ATOM 717 C CA . ARG A 1 87 ? -3.007 7.452 3.544 1.00 93.44 87 ARG A CA 1
ATOM 718 C C . ARG A 1 87 ? -2.944 5.953 3.300 1.00 93.44 87 ARG A C 1
ATOM 720 O O . ARG A 1 87 ? -3.403 5.485 2.262 1.00 93.44 87 ARG A O 1
ATOM 727 N N . ILE A 1 88 ? -2.417 5.206 4.264 1.00 93.94 88 ILE A N 1
ATOM 728 C CA . ILE A 1 88 ? -2.458 3.741 4.254 1.00 93.94 88 ILE A CA 1
ATOM 729 C C . ILE A 1 88 ? -3.470 3.285 5.301 1.00 93.94 88 ILE A C 1
ATOM 731 O O . ILE A 1 88 ? -3.409 3.739 6.440 1.00 93.94 88 ILE A O 1
ATOM 735 N N . ALA A 1 89 ? -4.395 2.414 4.907 1.00 94.44 89 ALA A N 1
ATOM 736 C CA . ALA A 1 89 ? -5.391 1.810 5.785 1.00 94.44 89 ALA A CA 1
ATOM 737 C C . ALA A 1 89 ? -5.146 0.300 5.881 1.00 94.44 89 ALA A C 1
ATOM 739 O O . ALA A 1 89 ? -4.940 -0.355 4.854 1.00 94.44 89 ALA A O 1
ATOM 740 N N . LEU A 1 90 ? -5.185 -0.242 7.101 1.00 95.56 90 LEU A N 1
ATOM 741 C CA . LEU A 1 90 ? -4.882 -1.644 7.396 1.00 95.56 90 LEU A CA 1
ATOM 742 C C . LEU A 1 90 ? -6.108 -2.330 8.019 1.00 95.56 90 LEU A C 1
ATOM 744 O O . LEU A 1 90 ? -6.047 -2.756 9.169 1.00 95.56 90 LEU A O 1
ATOM 748 N N . PRO A 1 91 ? -7.229 -2.445 7.282 1.00 96.31 91 PRO A N 1
ATOM 749 C CA . PRO A 1 91 ? -8.518 -2.831 7.857 1.00 96.31 91 PRO A CA 1
ATOM 750 C C . PRO A 1 91 ? -8.480 -4.187 8.567 1.00 96.31 91 PRO A C 1
ATOM 752 O O . PRO A 1 91 ? -9.076 -4.336 9.623 1.00 96.31 91 PRO A O 1
ATOM 755 N N . PHE A 1 92 ? -7.745 -5.174 8.048 1.00 96.75 92 PHE A N 1
ATOM 756 C CA . PHE A 1 92 ? -7.677 -6.482 8.703 1.00 96.75 92 PHE A CA 1
ATOM 757 C C . PHE A 1 92 ? -6.956 -6.411 10.047 1.00 96.75 92 PHE A C 1
ATOM 759 O O . PHE A 1 92 ? -7.457 -6.938 11.034 1.00 96.75 92 PHE A O 1
ATOM 766 N N . ARG A 1 93 ? -5.836 -5.690 10.119 1.00 95.50 93 ARG A N 1
ATOM 767 C CA . ARG A 1 93 ? -5.147 -5.435 11.384 1.00 95.50 93 ARG A CA 1
ATOM 768 C C . ARG A 1 93 ? -6.007 -4.619 12.350 1.00 95.50 93 ARG A C 1
ATOM 770 O O . ARG A 1 93 ? -6.172 -5.018 13.497 1.00 95.50 93 ARG A O 1
ATOM 777 N N . ASP A 1 94 ? -6.585 -3.517 11.878 1.00 96.06 94 ASP A N 1
ATOM 778 C CA . ASP A 1 94 ? -7.360 -2.580 12.702 1.00 96.06 94 ASP A CA 1
ATOM 779 C C . ASP A 1 94 ? -8.666 -3.208 13.232 1.00 96.06 94 ASP A C 1
ATOM 781 O O . ASP A 1 94 ? -9.190 -2.783 14.261 1.00 96.06 94 ASP A O 1
ATOM 785 N N . ASN A 1 95 ? -9.184 -4.240 12.556 1.00 97.06 95 ASN A N 1
ATOM 786 C CA . ASN A 1 95 ? -10.374 -4.987 12.961 1.00 97.06 95 ASN A CA 1
ATOM 787 C C . ASN A 1 95 ? -10.076 -6.350 13.613 1.00 97.06 95 ASN A C 1
ATOM 789 O O . ASN A 1 95 ? -11.014 -7.106 13.852 1.00 97.06 95 ASN A O 1
ATOM 793 N N . GLY A 1 96 ? -8.814 -6.677 13.913 1.00 96.88 96 GLY A N 1
ATOM 794 C CA . GLY A 1 96 ? -8.470 -7.939 14.582 1.00 96.88 96 GLY A CA 1
ATOM 795 C C . GLY A 1 96 ? -8.692 -9.193 13.723 1.00 96.88 96 GLY A C 1
ATOM 796 O O . GLY A 1 96 ? -8.884 -10.277 14.261 1.00 96.88 96 GLY A O 1
ATOM 797 N N . ILE A 1 97 ? -8.697 -9.052 12.395 1.00 96.56 97 ILE A N 1
ATOM 798 C CA . ILE A 1 97 ? -8.924 -10.139 11.438 1.00 96.56 97 ILE A CA 1
ATOM 799 C C . ILE A 1 97 ? -7.601 -10.871 11.199 1.00 96.56 97 ILE A C 1
ATOM 801 O O . ILE A 1 97 ? -6.660 -10.318 10.618 1.00 96.56 97 ILE A O 1
ATOM 805 N N . ASP A 1 98 ? -7.544 -12.124 11.638 1.00 96.25 98 ASP A N 1
ATOM 806 C CA . ASP A 1 98 ? -6.416 -13.030 11.438 1.00 96.25 98 ASP A CA 1
ATOM 807 C C . ASP A 1 98 ? -6.568 -13.880 10.162 1.00 96.25 98 ASP A C 1
ATOM 809 O O . ASP A 1 98 ? -7.493 -13.715 9.361 1.00 96.25 98 ASP A O 1
ATOM 813 N N . LYS A 1 99 ? -5.634 -14.810 9.941 1.00 94.44 99 LYS A N 1
ATOM 814 C CA . LYS A 1 99 ? -5.673 -15.722 8.792 1.00 94.44 99 LYS A CA 1
ATOM 815 C C . LYS A 1 99 ? -6.959 -16.556 8.712 1.00 94.44 99 LYS A C 1
ATOM 817 O O . LYS A 1 99 ? -7.444 -16.772 7.601 1.00 94.44 99 LYS A O 1
ATOM 822 N N . ALA A 1 100 ? -7.469 -17.052 9.840 1.00 94.75 100 ALA A N 1
ATOM 823 C CA . ALA A 1 100 ? -8.660 -17.897 9.857 1.00 94.75 100 ALA A CA 1
ATOM 824 C C . ALA A 1 100 ? -9.892 -17.075 9.464 1.00 94.75 100 ALA A C 1
ATOM 826 O O . ALA A 1 100 ? -10.600 -17.446 8.532 1.00 94.75 100 ALA A O 1
ATOM 827 N N . ALA A 1 101 ? -10.044 -15.889 10.056 1.00 94.75 101 ALA A N 1
ATOM 828 C CA . ALA A 1 101 ? -11.122 -14.965 9.733 1.00 94.75 101 ALA A CA 1
ATOM 829 C C . ALA A 1 101 ? -11.082 -14.489 8.266 1.00 94.75 101 ALA A C 1
ATOM 831 O O . ALA A 1 101 ? -12.128 -14.316 7.643 1.00 94.75 101 ALA A O 1
ATOM 832 N N . VAL A 1 102 ? -9.894 -14.317 7.663 1.00 94.25 102 VAL A N 1
ATOM 833 C CA . VAL A 1 102 ? -9.785 -14.080 6.208 1.00 94.25 102 VAL A CA 1
ATOM 834 C C . VAL A 1 102 ? -10.346 -15.262 5.412 1.00 94.25 102 VAL A C 1
ATOM 836 O O . VAL A 1 102 ? -11.030 -15.042 4.413 1.00 94.25 102 VAL A O 1
ATOM 839 N N . GLY A 1 103 ? -10.074 -16.498 5.839 1.00 91.19 103 GLY A N 1
ATOM 840 C CA . GLY A 1 103 ? -10.650 -17.704 5.241 1.00 91.19 103 GLY A CA 1
ATOM 841 C C . GLY A 1 103 ? -12.177 -17.672 5.251 1.00 91.19 103 GLY A C 1
ATOM 842 O O . GLY A 1 103 ? -12.790 -17.801 4.191 1.00 91.19 103 GLY A O 1
ATOM 843 N N . ASP A 1 104 ? -12.769 -17.379 6.409 1.00 92.19 104 ASP A N 1
ATOM 844 C CA . ASP A 1 104 ? -14.223 -17.283 6.579 1.00 92.19 104 ASP A CA 1
ATOM 845 C C . ASP A 1 104 ? -14.836 -16.190 5.685 1.00 92.19 104 ASP A C 1
ATOM 847 O O . ASP A 1 104 ? -15.873 -16.399 5.054 1.00 92.19 104 ASP A O 1
ATOM 851 N N . ILE A 1 105 ? -14.177 -15.029 5.563 1.00 92.19 105 ILE A N 1
ATOM 852 C CA . ILE A 1 105 ? -14.608 -13.940 4.668 1.00 92.19 105 ILE A CA 1
ATOM 853 C C . ILE A 1 105 ? -14.585 -14.390 3.201 1.00 92.19 105 ILE A C 1
ATOM 855 O O . ILE A 1 105 ? -15.504 -14.082 2.435 1.00 92.19 105 ILE A O 1
ATOM 859 N N . LEU A 1 106 ? -13.537 -15.100 2.778 1.00 89.81 106 LEU A N 1
ATOM 860 C CA . LEU A 1 106 ? -13.419 -15.597 1.405 1.00 89.81 106 LEU A CA 1
ATOM 861 C C . LEU A 1 106 ? -14.483 -16.657 1.093 1.00 89.81 106 LEU A C 1
ATOM 863 O O . LEU A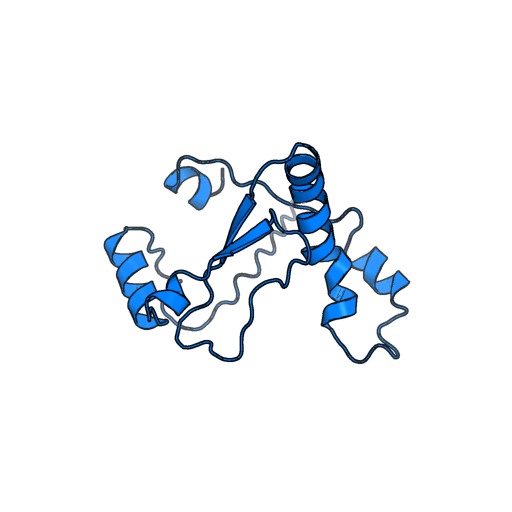 1 106 ? -15.046 -16.641 -0.004 1.00 89.81 106 LEU A O 1
ATOM 867 N N . GLU A 1 107 ? -14.791 -17.530 2.054 1.00 88.00 107 GLU A N 1
ATOM 868 C CA . GLU A 1 107 ? -15.863 -18.524 1.947 1.00 88.00 107 GLU A CA 1
ATOM 869 C C . GLU A 1 107 ? -17.241 -17.873 1.867 1.00 88.00 107 GLU A C 1
ATOM 871 O O . GLU A 1 107 ? -17.970 -18.094 0.897 1.00 88.00 107 GLU A O 1
ATOM 876 N N . ALA A 1 108 ? -17.553 -16.975 2.801 1.00 88.94 108 ALA A N 1
ATOM 877 C CA . ALA A 1 108 ? -18.821 -16.254 2.826 1.00 88.94 108 ALA A CA 1
ATOM 878 C C . ALA A 1 108 ? -19.043 -15.374 1.581 1.00 88.94 108 ALA A C 1
ATOM 880 O O . ALA A 1 108 ? -20.183 -15.152 1.174 1.00 88.94 108 ALA A O 1
ATOM 881 N N . SER A 1 109 ? -17.970 -14.875 0.959 1.00 85.81 109 SER A N 1
ATOM 882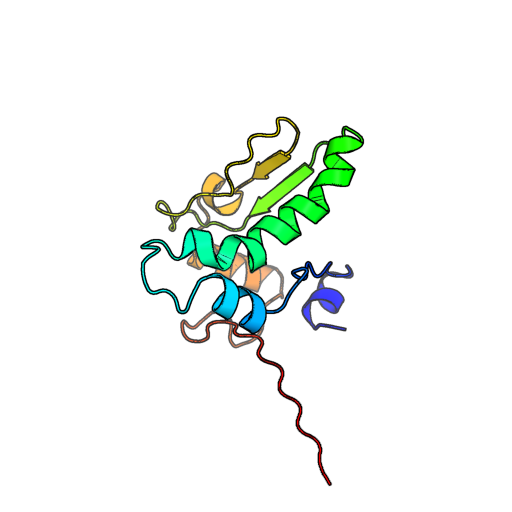 C CA . SER A 1 109 ? -18.044 -14.049 -0.257 1.00 85.81 109 SER A CA 1
ATOM 883 C C . SER A 1 109 ? -18.119 -14.849 -1.561 1.00 85.81 109 SER A C 1
ATOM 885 O O . SER A 1 109 ? -18.258 -14.251 -2.628 1.00 85.81 109 SER A O 1
ATOM 887 N N . GLY A 1 110 ? -18.027 -16.183 -1.508 1.00 81.62 110 GLY A N 1
ATOM 888 C CA . GLY A 1 110 ? -18.027 -17.028 -2.705 1.00 81.62 110 GLY A CA 1
ATOM 889 C C . GLY A 1 110 ? -16.783 -16.850 -3.587 1.00 81.62 110 GLY A C 1
ATOM 890 O O . GLY A 1 110 ? -16.803 -17.222 -4.758 1.00 81.62 110 GLY A O 1
ATOM 891 N N . VAL A 1 111 ? -15.698 -16.285 -3.040 1.00 77.31 111 VAL A N 1
ATOM 892 C CA . VAL A 1 111 ? -14.419 -16.040 -3.741 1.00 77.31 111 VAL A CA 1
ATOM 893 C C . VAL A 1 111 ? -13.529 -17.296 -3.755 1.00 77.31 111 VAL A C 1
ATOM 895 O O . VAL A 1 111 ? -12.461 -17.312 -4.371 1.00 77.31 111 VAL A O 1
ATOM 898 N N . VAL A 1 112 ? -13.949 -18.381 -3.099 1.00 65.06 112 VAL A N 1
ATOM 899 C CA . VAL A 1 112 ? -13.127 -19.585 -2.919 1.00 65.06 112 VAL A CA 1
ATOM 900 C C . VAL A 1 112 ? -12.848 -20.287 -4.247 1.00 65.06 112 VAL A C 1
ATOM 902 O O . VAL A 1 112 ? -13.719 -20.890 -4.867 1.00 65.06 112 VAL A O 1
ATOM 905 N N . GLY A 1 113 ? -11.574 -20.286 -4.640 1.00 55.25 113 GLY A N 1
ATOM 906 C CA . GLY A 1 113 ? -10.988 -21.363 -5.432 1.00 55.25 113 GLY A CA 1
ATOM 907 C C . GLY A 1 113 ? -10.387 -22.411 -4.493 1.00 55.25 113 GLY A C 1
ATOM 908 O O . GLY A 1 113 ? -9.732 -22.042 -3.519 1.00 55.25 113 GLY A O 1
ATOM 909 N N . GLN A 1 114 ? -10.562 -23.699 -4.807 1.00 44.47 114 GLN A N 1
ATOM 910 C CA . GLN A 1 114 ? -10.193 -24.886 -4.006 1.00 44.47 114 GLN A CA 1
ATOM 911 C C . GLN A 1 114 ? -8.749 -24.932 -3.429 1.00 44.47 114 GLN A C 1
ATOM 913 O O . GLN A 1 114 ? -8.439 -25.824 -2.648 1.00 44.47 114 GLN A O 1
ATOM 918 N N . ASN A 1 115 ? -7.861 -23.993 -3.782 1.00 47.84 115 ASN A N 1
ATOM 919 C CA . ASN A 1 115 ? -6.423 -24.023 -3.483 1.00 47.84 115 ASN A CA 1
ATOM 920 C C . ASN A 1 115 ? -5.914 -22.903 -2.547 1.00 47.84 115 ASN A C 1
ATOM 922 O O . ASN A 1 115 ? -4.721 -22.864 -2.265 1.00 47.84 115 ASN A O 1
ATOM 926 N N . ILE A 1 116 ? -6.760 -21.976 -2.073 1.00 51.25 116 ILE A N 1
ATOM 927 C CA . ILE A 1 116 ? -6.295 -20.794 -1.304 1.00 51.25 116 ILE A CA 1
ATOM 928 C C . ILE A 1 116 ? -6.107 -21.085 0.200 1.00 51.25 116 ILE A C 1
ATOM 930 O O . ILE A 1 116 ? -5.297 -20.444 0.865 1.00 51.25 116 ILE A O 1
ATOM 934 N N . ILE A 1 117 ? -6.816 -22.076 0.741 1.00 46.16 117 ILE A N 1
ATOM 935 C CA . ILE A 1 117 ? -6.942 -22.292 2.195 1.00 46.16 117 ILE A CA 1
ATOM 936 C C . ILE A 1 117 ? -5.891 -23.241 2.797 1.00 46.16 117 ILE A C 1
ATOM 938 O O . ILE A 1 117 ? -5.589 -23.140 3.983 1.00 46.16 117 ILE A O 1
ATOM 942 N N . ASN A 1 118 ? -5.234 -24.080 1.990 1.00 37.03 118 ASN A N 1
ATOM 943 C CA . ASN A 1 118 ? -4.278 -25.083 2.477 1.00 37.03 118 ASN A CA 1
ATOM 944 C C . ASN A 1 118 ? -2.831 -24.766 2.068 1.00 37.03 118 ASN A C 1
ATOM 946 O O . ASN A 1 118 ? -2.254 -25.418 1.208 1.00 37.03 118 ASN A O 1
ATOM 950 N N . GLY A 1 119 ? -2.250 -23.741 2.696 1.00 45.38 119 GLY A N 1
ATOM 951 C CA . GLY A 1 119 ? -0.845 -23.731 3.138 1.00 45.38 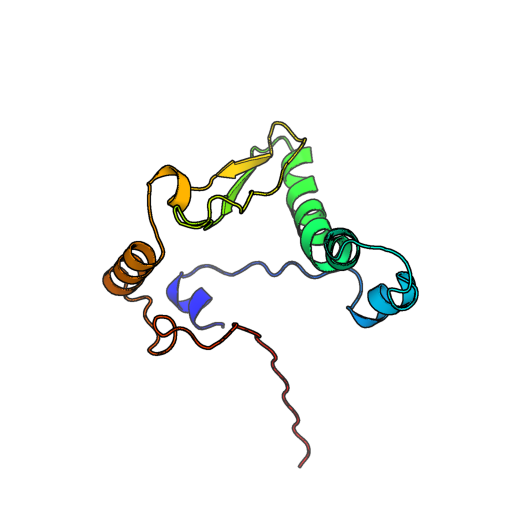119 GLY A CA 1
ATOM 952 C C . GLY A 1 119 ? 0.263 -24.269 2.219 1.00 45.38 119 GLY A C 1
ATOM 953 O O . GLY A 1 119 ? 1.172 -24.910 2.736 1.00 45.38 119 GLY A O 1
ATOM 954 N N . GLY A 1 120 ? 0.250 -24.005 0.909 1.00 34.03 120 GLY A N 1
ATOM 955 C CA . GLY A 1 120 ? 1.316 -24.543 0.063 1.00 34.03 120 GLY A CA 1
ATOM 956 C C . GLY A 1 120 ? 1.352 -24.108 -1.392 1.00 34.03 120 GLY A C 1
ATOM 957 O O . GLY A 1 120 ? 1.701 -24.935 -2.216 1.00 34.03 120 GLY A O 1
ATOM 958 N N . VAL A 1 121 ? 1.031 -22.860 -1.740 1.00 29.16 121 VAL A N 1
ATOM 959 C CA . VAL A 1 121 ? 1.452 -22.285 -3.031 1.00 29.16 121 VAL A CA 1
ATOM 960 C C . VAL A 1 121 ? 1.645 -20.781 -2.848 1.00 29.16 121 VAL A C 1
ATOM 962 O O . VAL A 1 121 ? 0.680 -20.035 -2.688 1.00 29.16 121 VAL A O 1
ATOM 965 N N . ALA A 1 122 ? 2.899 -20.325 -2.861 1.00 30.16 122 ALA A N 1
ATOM 966 C CA . ALA A 1 122 ? 3.189 -18.950 -3.235 1.00 30.16 122 ALA A CA 1
ATOM 967 C C . ALA A 1 122 ? 2.566 -18.738 -4.619 1.00 30.16 122 ALA A C 1
ATOM 969 O O . ALA A 1 122 ? 2.880 -19.481 -5.546 1.00 30.16 122 ALA A O 1
ATOM 970 N N . LEU A 1 123 ? 1.650 -17.777 -4.750 1.00 28.92 123 LEU A N 1
ATOM 971 C CA . LEU A 1 123 ? 1.172 -17.309 -6.048 1.00 28.92 123 LEU A CA 1
ATOM 972 C C . LEU A 1 123 ? 2.342 -16.637 -6.782 1.00 28.92 123 LEU A C 1
ATOM 974 O O . LEU A 1 123 ? 2.411 -15.416 -6.878 1.00 28.92 123 LEU A O 1
ATOM 978 N N . ASP A 1 124 ? 3.266 -17.444 -7.291 1.00 25.17 124 ASP A N 1
ATOM 979 C CA . ASP A 1 124 ? 4.132 -17.074 -8.392 1.00 25.17 124 ASP A CA 1
ATOM 980 C C . ASP A 1 124 ? 3.316 -17.288 -9.664 1.00 25.17 124 ASP A C 1
ATOM 982 O O . ASP A 1 124 ? 3.190 -18.390 -10.200 1.00 25.17 124 ASP A O 1
ATOM 986 N N . VAL A 1 125 ? 2.692 -16.211 -10.133 1.00 27.72 125 VAL A N 1
ATOM 987 C CA . VAL A 1 125 ? 2.085 -16.175 -11.461 1.00 27.72 125 VAL A CA 1
ATOM 988 C C . VAL A 1 125 ? 3.229 -16.060 -12.470 1.00 27.72 125 VAL A C 1
ATOM 990 O O . VAL A 1 125 ? 3.529 -14.981 -12.967 1.00 27.72 125 VAL A O 1
ATOM 993 N N . HIS A 1 126 ? 3.891 -17.178 -12.755 1.00 23.34 126 HIS A N 1
ATOM 994 C CA 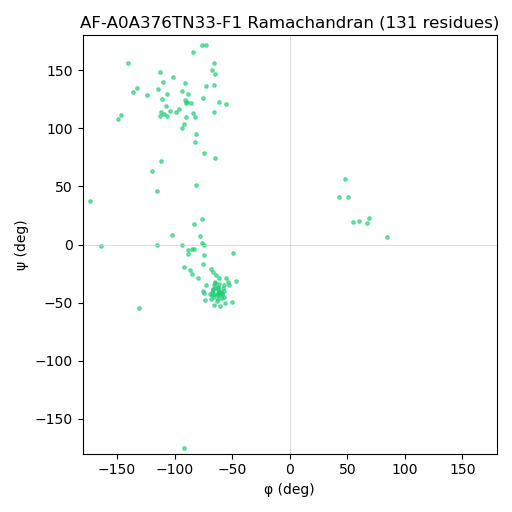. HIS A 1 126 ? 4.759 -17.314 -13.919 1.00 23.34 126 HIS A CA 1
ATOM 995 C C . HIS A 1 126 ? 3.936 -17.916 -15.058 1.00 23.34 126 HIS A C 1
ATOM 997 O O . HIS A 1 126 ? 3.692 -19.120 -15.110 1.00 23.34 126 HIS A O 1
ATOM 1003 N N . SER A 1 127 ? 3.484 -17.075 -15.988 1.00 25.47 127 SER A N 1
ATOM 1004 C CA . SER A 1 127 ? 3.021 -17.554 -17.289 1.00 25.47 127 SER A CA 1
ATOM 1005 C C . SER A 1 127 ? 4.232 -17.755 -18.201 1.00 25.47 127 SER A C 1
ATOM 1007 O O . SER A 1 127 ? 4.830 -16.778 -18.648 1.00 25.47 127 SER A O 1
ATOM 1009 N N . VAL A 1 128 ? 4.569 -19.005 -18.518 1.00 26.25 128 VAL A N 1
ATOM 1010 C CA . VAL A 1 128 ? 5.379 -19.346 -19.696 1.00 26.25 128 VAL A CA 1
ATOM 1011 C C . VAL A 1 128 ? 4.470 -20.091 -20.665 1.00 26.25 128 VAL A C 1
ATOM 1013 O O . VAL A 1 128 ? 3.999 -21.185 -20.370 1.00 26.25 128 VAL A O 1
ATOM 1016 N N . SER A 1 129 ? 4.209 -19.481 -21.820 1.00 26.98 129 SER A N 1
ATOM 1017 C CA . SER A 1 129 ? 3.651 -20.162 -22.987 1.00 26.98 129 SER A CA 1
ATOM 1018 C C . SER A 1 129 ? 4.789 -20.365 -23.984 1.00 26.98 129 SER A C 1
ATOM 1020 O O . SER A 1 129 ? 5.346 -19.389 -24.484 1.00 26.98 129 SER A O 1
ATOM 1022 N N . SER A 1 130 ? 5.156 -21.621 -24.245 1.00 29.41 130 SER A N 1
ATOM 1023 C CA . SER A 1 130 ? 5.977 -22.001 -25.394 1.00 29.41 130 SER A CA 1
ATOM 1024 C C . SER A 1 130 ? 5.082 -22.756 -26.362 1.00 29.41 130 SER A C 1
ATOM 1026 O O . SER A 1 130 ? 4.648 -23.865 -26.061 1.00 29.41 130 SER A O 1
ATOM 1028 N N . ASN A 1 131 ? 4.821 -22.148 -27.516 1.00 32.47 131 ASN A N 1
ATOM 1029 C CA . ASN A 1 131 ? 4.253 -22.825 -28.670 1.00 32.47 131 ASN A CA 1
ATOM 1030 C C . ASN A 1 131 ? 5.330 -22.843 -29.755 1.00 32.47 131 ASN A C 1
ATOM 1032 O O . ASN A 1 131 ? 5.670 -21.798 -30.311 1.00 32.47 131 ASN A O 1
ATOM 1036 N N . ARG A 1 132 ? 5.867 -24.025 -30.056 1.00 34.06 132 ARG A N 1
ATOM 1037 C CA . ARG A 1 132 ? 6.438 -24.329 -31.368 1.00 34.06 132 ARG A CA 1
ATOM 1038 C C . ARG A 1 132 ? 5.954 -25.718 -31.778 1.00 34.06 132 ARG A C 1
ATOM 1040 O O . ARG A 1 132 ? 5.960 -26.622 -30.949 1.00 34.06 132 ARG A O 1
ATOM 1047 N N . ASN A 1 133 ? 5.471 -25.746 -33.020 1.00 36.50 133 ASN A N 1
ATOM 1048 C CA . ASN A 1 133 ? 4.762 -26.803 -33.745 1.00 36.50 133 ASN A CA 1
ATOM 1049 C C . ASN A 1 133 ? 5.314 -28.216 -33.576 1.00 36.50 133 ASN A C 1
ATOM 1051 O O . ASN A 1 133 ? 6.557 -28.354 -33.531 1.00 36.50 133 ASN A O 1
#

Secondary structure (DSSP, 8-state):
--HHHHHHTSPPP----SS-HHHHHHHTGGGSS---HHHHTHHHHHHHHHHHHHHHHHTT--EEEE----TT-TT--------TTEEEE-HHHHTT--HHHHHHHHHHTT---TTSSSS--------------

Nearest PDB structures (foldseek):
  2ywb-assembly3_A  TM=5.877E-01  e=5.325E+00  Thermus thermophilus HB8
  5xtq-assembly2_D  TM=1.621E-01  e=3.398E+00  Autographa californica nucleopolyhedrovirus

Foldseek 3Di:
DDPVCVVVVHDDDDQAAPDDLVVLCVVCPVVPDDPDPCVSCCSGPVVSVCVVCVVCVVVVAQAEAEDADALVNVVDDDDDDPRPRYHYDHVRNVVRNHLVNVVVVCVVSVVDDPPPNDDDDDPPPDDDDDDDD

Mean predicted aligned error: 10.88 Å

Radius of gyration: 18.34 Å; Cα contacts (8 Å, |Δi|>4): 105; chains: 1; bounding box: 47×44×48 Å

Organism: Escherichia coli (NCBI:txid562)

Solvent-accessible surface area (backbone atoms only — not comparable to full-atom values): 8691 Å² total; per-residue (Å²): 130,58,76,63,33,67,72,68,75,43,87,80,84,82,75,65,41,96,63,56,68,70,58,53,45,57,73,55,56,73,67,77,76,71,94,47,72,70,67,75,47,29,61,64,51,53,47,29,52,50,62,67,49,44,63,49,50,73,73,66,43,73,46,76,47,81,43,88,50,37,38,81,40,78,92,64,77,77,82,86,65,89,50,93,45,52,44,74,42,42,61,31,34,79,67,65,31,32,74,67,55,49,52,52,52,34,55,77,66,69,67,68,56,101,71,76,85,69,89,78,70,82,88,73,87,75,86,82,86,85,88,78,134